Protein AF-A0A967UF29-F1 (afdb_monomer_lite)

Radius of gyration: 40.45 Å; chains: 1; bounding box: 63×53×122 Å

Structure (mmCIF, N/CA/C/O backbone):
data_AF-A0A967UF29-F1
#
_entry.id   AF-A0A967UF29-F1
#
loop_
_atom_site.group_PDB
_atom_site.id
_atom_site.type_symbol
_atom_site.label_atom_id
_atom_site.label_alt_id
_atom_site.label_comp_id
_atom_site.label_asym_id
_atom_site.label_entity_id
_atom_site.label_seq_id
_atom_site.pdbx_PDB_ins_code
_atom_site.Cartn_x
_atom_site.Cartn_y
_atom_site.Cartn_z
_atom_site.occupancy
_atom_site.B_iso_or_equiv
_atom_site.auth_seq_id
_atom_site.auth_comp_id
_atom_site.auth_asym_id
_atom_site.auth_atom_id
_atom_site.pdbx_PDB_model_num
ATOM 1 N N . MET A 1 1 ? -18.295 29.389 -11.080 1.00 36.03 1 MET A N 1
ATOM 2 C CA . MET A 1 1 ? -18.822 28.797 -9.831 1.00 36.03 1 MET A CA 1
ATOM 3 C C . MET A 1 1 ? -18.559 27.300 -9.894 1.00 36.03 1 MET A C 1
ATOM 5 O O . MET A 1 1 ? -19.227 26.606 -10.646 1.00 36.03 1 MET A O 1
ATOM 9 N N . GLY A 1 2 ? -17.485 26.839 -9.249 1.00 40.62 2 GLY A N 1
ATOM 10 C CA . GLY A 1 2 ? -17.067 25.435 -9.281 1.00 40.62 2 GLY A CA 1
ATOM 11 C C . GLY A 1 2 ? -17.947 24.582 -8.372 1.00 40.62 2 GLY A C 1
ATOM 12 O O . GLY A 1 2 ? -18.192 24.950 -7.226 1.00 40.62 2 GLY A O 1
ATOM 13 N N . LEU A 1 3 ? -18.433 23.461 -8.902 1.00 40.09 3 LEU A N 1
ATOM 14 C CA . LEU A 1 3 ? -19.227 22.469 -8.183 1.00 40.09 3 LEU A CA 1
ATOM 15 C C . LEU A 1 3 ? -18.369 21.807 -7.096 1.00 40.09 3 LEU A C 1
ATOM 17 O O . LEU A 1 3 ? -17.610 20.876 -7.361 1.00 40.09 3 LEU A O 1
ATOM 21 N N . ASN A 1 4 ? -18.504 22.291 -5.865 1.00 38.12 4 ASN A N 1
ATOM 22 C CA . ASN A 1 4 ? -18.080 21.585 -4.662 1.00 38.12 4 ASN A CA 1
ATOM 23 C C . ASN A 1 4 ? -18.974 20.340 -4.537 1.00 38.12 4 ASN A C 1
ATOM 25 O O . ASN A 1 4 ? -20.145 20.475 -4.200 1.00 38.12 4 ASN A O 1
ATOM 29 N N . LYS A 1 5 ? -18.474 19.143 -4.876 1.00 48.75 5 LYS A N 1
ATOM 30 C CA . LYS A 1 5 ? -19.197 17.882 -4.638 1.00 48.75 5 LYS A CA 1
ATOM 31 C C . LYS A 1 5 ? -19.225 17.613 -3.124 1.00 48.75 5 LYS A C 1
ATOM 33 O O . LYS A 1 5 ? -18.167 17.309 -2.568 1.00 48.75 5 LYS A O 1
ATOM 38 N N . PRO A 1 6 ? -20.388 17.656 -2.449 1.00 45.66 6 PRO A N 1
ATOM 39 C CA . PRO A 1 6 ? -20.501 17.251 -1.054 1.00 45.66 6 PRO A CA 1
ATOM 40 C C . PRO A 1 6 ? -20.547 15.719 -1.000 1.00 45.66 6 PRO A C 1
ATOM 42 O O . PRO A 1 6 ? -21.610 15.122 -0.915 1.00 45.66 6 PRO A O 1
ATOM 45 N N . GLY A 1 7 ? -19.402 15.059 -1.158 1.00 47.53 7 GLY A N 1
ATOM 46 C CA . GLY A 1 7 ? -19.364 13.589 -1.212 1.00 47.53 7 GLY A CA 1
ATOM 47 C C . GLY A 1 7 ? -18.036 12.956 -0.817 1.00 47.53 7 GLY A C 1
ATOM 48 O O . GLY A 1 7 ? -17.918 11.739 -0.812 1.00 47.53 7 GLY A O 1
ATOM 49 N N . VAL A 1 8 ? -17.037 13.765 -0.463 1.00 50.34 8 VAL A N 1
ATOM 50 C CA . VAL A 1 8 ? -15.758 13.291 0.078 1.00 50.34 8 VAL A CA 1
ATOM 51 C C . VAL A 1 8 ? -15.665 13.747 1.531 1.00 50.34 8 VAL A C 1
ATOM 53 O O . VAL A 1 8 ? -14.719 14.415 1.937 1.00 50.34 8 VAL A O 1
ATOM 56 N N . GLN A 1 9 ? -16.699 13.454 2.327 1.00 56.16 9 GLN A N 1
ATOM 57 C CA . GLN A 1 9 ? -16.541 13.539 3.775 1.00 56.16 9 GLN A CA 1
ATOM 58 C C . GLN A 1 9 ? -15.537 12.457 4.186 1.00 56.16 9 GLN A C 1
ATOM 60 O O . GLN A 1 9 ? -15.689 11.288 3.843 1.00 56.16 9 GLN A O 1
ATOM 65 N N . HIS A 1 10 ? -14.460 12.910 4.822 1.00 65.00 10 HIS A N 1
ATOM 66 C CA . HIS A 1 10 ? -13.230 12.195 5.144 1.00 65.00 10 HIS A CA 1
ATOM 67 C C . HIS A 1 10 ? -13.405 10.706 5.494 1.00 65.00 10 HIS A C 1
ATOM 69 O O . HIS A 1 10 ? -13.671 10.357 6.642 1.00 65.00 10 HIS A O 1
ATOM 75 N N . CYS A 1 11 ? -13.137 9.823 4.523 1.00 77.12 11 CYS A N 1
ATOM 76 C CA . CYS A 1 11 ? -13.076 8.368 4.735 1.00 77.12 11 CYS A CA 1
ATOM 77 C C . CYS A 1 11 ? -12.074 7.984 5.845 1.00 77.12 11 CYS A C 1
ATOM 79 O O . CYS A 1 11 ? -12.262 6.981 6.523 1.00 77.12 11 CYS A O 1
ATOM 81 N N . ALA A 1 12 ? -11.052 8.817 6.080 1.00 70.69 12 ALA A N 1
ATOM 82 C CA . ALA A 1 12 ? -10.045 8.617 7.122 1.00 70.69 12 ALA A CA 1
ATOM 83 C C . ALA A 1 12 ? -10.644 8.487 8.536 1.00 70.69 12 ALA A C 1
ATOM 85 O O . ALA A 1 12 ? -10.176 7.672 9.325 1.00 70.69 12 ALA A O 1
ATOM 86 N N . ASN A 1 13 ? -11.709 9.234 8.849 1.00 76.69 13 ASN A N 1
ATOM 87 C CA . ASN A 1 13 ? -12.354 9.159 10.166 1.00 76.69 13 ASN A CA 1
ATOM 88 C C . ASN A 1 13 ? -13.274 7.932 10.286 1.00 76.69 13 ASN A C 1
ATOM 90 O O . ASN A 1 13 ? -13.562 7.464 11.384 1.00 76.69 13 ASN A O 1
ATOM 94 N N . ILE A 1 14 ? -13.726 7.396 9.150 1.00 83.50 14 ILE A N 1
ATOM 95 C CA . ILE A 1 14 ? -14.622 6.241 9.088 1.00 83.50 14 ILE A CA 1
ATOM 96 C C . ILE A 1 14 ? -13.856 4.938 9.308 1.00 83.50 14 ILE A C 1
ATOM 98 O O . ILE A 1 14 ? -14.390 4.032 9.936 1.00 83.50 14 ILE A O 1
ATOM 102 N N . GLU A 1 15 ? -12.596 4.846 8.881 1.00 81.75 15 GLU A N 1
ATOM 103 C CA . GLU A 1 15 ? -11.750 3.680 9.176 1.00 81.75 15 GLU A CA 1
ATOM 104 C C . GLU A 1 15 ? -11.576 3.457 10.685 1.00 81.75 15 GLU A C 1
ATOM 106 O O . GLU A 1 15 ? -11.623 2.320 11.156 1.00 81.75 15 GLU A O 1
ATOM 111 N N . GLU A 1 16 ? -11.445 4.536 11.463 1.00 85.06 16 GLU A N 1
ATOM 112 C CA . GLU A 1 16 ? -11.392 4.448 12.923 1.00 85.06 16 GLU A CA 1
ATOM 113 C C . GLU A 1 16 ? -12.728 3.984 13.517 1.00 85.06 16 GLU A C 1
ATOM 115 O O . GLU A 1 16 ? -12.738 3.125 14.398 1.00 85.06 16 GLU A O 1
ATOM 120 N N . ALA A 1 17 ? -13.853 4.489 13.004 1.00 87.12 17 ALA A N 1
ATOM 121 C CA . ALA A 1 17 ? -15.182 4.038 13.417 1.00 87.12 17 ALA A CA 1
ATOM 122 C C . ALA A 1 17 ? -15.425 2.556 13.070 1.00 87.12 17 ALA A C 1
ATOM 124 O O . ALA A 1 17 ? -15.992 1.819 13.871 1.00 87.12 17 ALA A O 1
ATOM 125 N N . ILE A 1 18 ? -14.940 2.082 11.918 1.00 87.25 18 ILE A N 1
ATOM 126 C CA . ILE A 1 18 ? -14.997 0.662 11.548 1.00 87.25 18 ILE A CA 1
ATOM 127 C C . ILE A 1 18 ? -14.183 -0.170 12.546 1.00 87.25 18 ILE A C 1
ATOM 129 O O . ILE A 1 18 ? -14.696 -1.155 13.069 1.00 87.25 18 ILE A O 1
ATOM 133 N N . ALA A 1 19 ? -12.954 0.237 12.876 1.00 86.38 19 ALA A N 1
ATOM 134 C CA . ALA A 1 19 ? -12.135 -0.474 13.859 1.00 86.38 19 ALA A CA 1
ATOM 135 C C . ALA A 1 19 ? -12.792 -0.514 15.253 1.00 86.38 19 ALA A C 1
ATOM 137 O O . ALA A 1 19 ? -12.803 -1.564 15.895 1.00 86.38 19 ALA A O 1
ATOM 138 N N . LYS A 1 20 ? -13.390 0.604 15.692 1.00 87.94 20 LYS A N 1
ATOM 139 C CA . LYS A 1 20 ? -14.160 0.688 16.944 1.00 87.94 20 LYS A CA 1
ATOM 140 C C . LYS A 1 20 ? -15.398 -0.216 16.944 1.00 87.94 20 LYS A C 1
ATOM 142 O O . LYS A 1 20 ? -15.726 -0.779 17.987 1.00 87.94 20 LYS A O 1
ATOM 147 N N . LYS A 1 21 ? -16.065 -0.386 15.792 1.00 88.25 21 LYS A N 1
ATOM 148 C CA . LYS A 1 21 ? -17.203 -1.311 15.636 1.00 88.25 21 LYS A CA 1
ATOM 149 C C . LYS A 1 21 ? -16.797 -2.737 16.007 1.00 88.25 21 LYS A C 1
ATOM 151 O O . LYS A 1 21 ? -17.451 -3.360 16.832 1.00 88.25 21 LYS A O 1
ATOM 156 N N . TYR A 1 22 ? -15.685 -3.220 15.454 1.00 84.56 22 TYR A N 1
ATOM 157 C CA . TYR A 1 22 ? -15.199 -4.584 15.701 1.00 84.56 22 TYR A CA 1
ATOM 158 C C . TYR A 1 22 ? -14.555 -4.779 17.081 1.00 84.56 22 TYR A C 1
ATOM 160 O O . TYR A 1 22 ? -14.427 -5.909 17.541 1.00 84.56 22 TYR A O 1
ATOM 168 N N . SER A 1 23 ? -14.167 -3.705 17.777 1.00 84.31 23 SER A N 1
ATOM 169 C CA . SER A 1 23 ? -13.698 -3.783 19.167 1.00 84.31 23 SER A CA 1
ATOM 170 C C . SER A 1 23 ? -14.811 -3.623 20.212 1.00 84.31 23 SER A C 1
ATOM 172 O O . SER A 1 23 ? -14.501 -3.611 21.404 1.00 84.31 23 SER A O 1
ATOM 174 N N . ASN A 1 24 ? -16.084 -3.510 19.801 1.00 85.06 24 ASN A N 1
ATOM 175 C CA . ASN A 1 24 ? -17.229 -3.183 20.667 1.00 85.06 24 ASN A CA 1
ATOM 176 C C . ASN A 1 24 ? -17.050 -1.865 21.453 1.00 85.06 24 ASN A C 1
ATOM 178 O O . ASN A 1 24 ? -17.534 -1.729 22.575 1.00 85.06 24 ASN A O 1
ATOM 182 N N . GLN A 1 25 ? -16.328 -0.896 20.881 1.00 88.00 25 GLN A N 1
ATOM 183 C CA . GLN A 1 25 ? -16.073 0.426 21.479 1.00 88.00 25 GLN A CA 1
ATOM 184 C C . GLN A 1 25 ? -16.806 1.559 20.748 1.00 88.00 25 GLN A C 1
ATOM 186 O O . GLN A 1 25 ? -16.507 2.731 20.972 1.00 88.00 25 GLN A O 1
ATOM 191 N N . LEU A 1 26 ? -17.708 1.220 19.827 1.00 89.94 26 LEU A N 1
ATOM 192 C CA . LEU A 1 26 ? -18.457 2.195 19.049 1.00 89.94 26 LEU A CA 1
ATOM 193 C C . LEU A 1 26 ? -19.708 2.632 19.812 1.00 89.94 26 LEU A C 1
ATOM 195 O O . LEU A 1 26 ? -20.486 1.791 20.254 1.00 89.94 26 LEU A O 1
ATOM 199 N N . ASN A 1 27 ? -19.910 3.942 19.936 1.00 92.75 27 ASN A N 1
ATOM 200 C CA . ASN A 1 27 ? -21.118 4.493 20.554 1.00 92.75 27 ASN A CA 1
ATOM 201 C C . ASN A 1 27 ? -22.273 4.571 19.535 1.00 92.75 27 ASN A C 1
ATOM 203 O O . ASN A 1 27 ? -22.025 4.814 18.354 1.00 92.75 27 ASN A O 1
ATOM 207 N N . ASP A 1 28 ? -23.532 4.520 19.988 1.00 92.00 28 ASP A N 1
ATOM 208 C CA . ASP A 1 28 ? -24.736 4.580 19.126 1.00 92.00 28 ASP A CA 1
ATOM 209 C C . ASP A 1 28 ? -24.739 5.773 18.146 1.00 92.00 28 ASP A C 1
ATOM 211 O O . ASP A 1 28 ? -25.161 5.677 16.992 1.00 92.00 28 ASP A O 1
ATOM 215 N N . SER A 1 29 ? -24.228 6.925 18.594 1.00 88.56 29 SER A N 1
ATOM 216 C CA . SER A 1 29 ? -24.092 8.132 17.765 1.00 88.56 29 SER A CA 1
ATOM 217 C C . SER A 1 29 ? -23.065 7.954 16.638 1.00 88.56 29 SER A C 1
ATOM 219 O O . SER A 1 29 ? -23.314 8.339 15.493 1.00 88.56 29 SER A O 1
ATOM 221 N N . GLU A 1 30 ? -21.921 7.332 16.936 1.00 86.94 30 GLU A N 1
ATOM 222 C CA . GLU A 1 30 ? -20.886 7.031 15.940 1.00 86.94 30 GLU A CA 1
ATOM 223 C C . GLU A 1 30 ? -21.368 5.948 14.965 1.00 86.94 30 GLU A C 1
ATOM 225 O O . GLU A 1 30 ? -21.083 6.026 13.768 1.00 86.94 30 GLU A O 1
ATOM 230 N N . GLU A 1 31 ? -22.159 4.986 15.444 1.00 91.56 31 GLU A N 1
ATOM 231 C CA . GLU A 1 31 ? -22.775 3.955 14.613 1.00 91.56 31 GLU A CA 1
ATOM 232 C C . GLU A 1 31 ? -23.765 4.545 13.601 1.00 91.56 31 GLU A C 1
ATOM 234 O O . GLU A 1 31 ? -23.715 4.208 12.415 1.00 91.56 31 GLU A O 1
ATOM 239 N N . ALA A 1 32 ? -24.620 5.482 14.018 1.00 90.81 32 ALA A N 1
ATOM 240 C CA . ALA A 1 32 ? -25.544 6.159 13.109 1.00 90.81 32 ALA A CA 1
ATOM 241 C C . ALA A 1 32 ? -24.804 6.934 12.000 1.00 90.81 32 ALA A C 1
ATOM 243 O O . ALA A 1 32 ? -25.222 6.921 10.836 1.00 90.81 32 ALA A O 1
ATOM 244 N N . ILE A 1 33 ? -23.685 7.583 12.344 1.00 90.56 33 ILE A N 1
ATOM 245 C CA . ILE A 1 33 ? -22.829 8.299 11.386 1.00 90.56 33 ILE A CA 1
ATOM 246 C C . ILE A 1 33 ? -22.161 7.315 10.420 1.00 90.56 33 ILE A C 1
ATOM 248 O O . ILE A 1 33 ? -22.182 7.540 9.206 1.00 90.56 33 ILE A O 1
ATOM 252 N N . LEU A 1 34 ? -21.610 6.215 10.940 1.00 91.31 34 LEU A N 1
ATOM 253 C CA . LEU A 1 34 ? -20.989 5.161 10.142 1.00 91.31 34 LEU A CA 1
ATOM 254 C C . LEU A 1 34 ? -21.994 4.560 9.152 1.00 91.31 34 LEU A C 1
ATOM 256 O O . LEU A 1 34 ? -21.710 4.486 7.958 1.00 91.31 34 LEU A O 1
ATOM 260 N N . ASN A 1 35 ? -23.193 4.206 9.615 1.00 91.94 35 ASN A N 1
ATOM 261 C CA . ASN A 1 35 ? -24.243 3.628 8.778 1.00 91.94 35 ASN A CA 1
ATOM 262 C C . ASN A 1 35 ? -24.696 4.586 7.673 1.00 91.94 35 ASN A C 1
ATOM 264 O O . ASN A 1 35 ? -24.837 4.164 6.525 1.00 91.94 35 ASN A O 1
ATOM 268 N N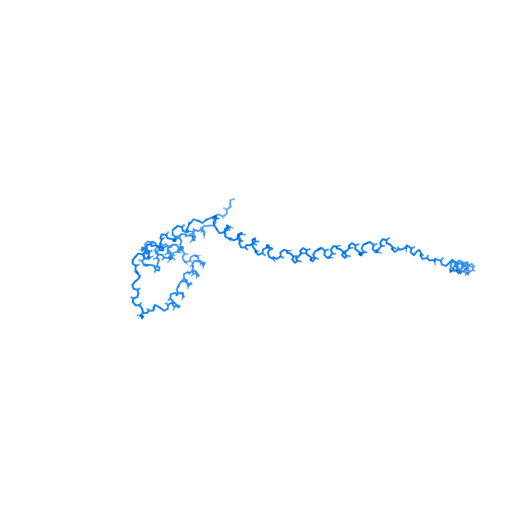 . ARG A 1 36 ? -24.850 5.881 7.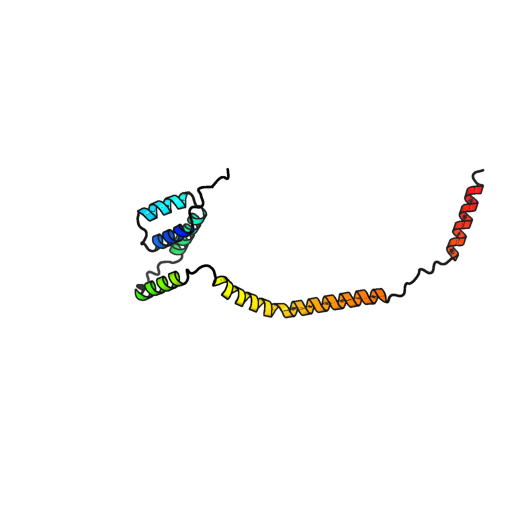981 1.00 91.75 36 ARG A N 1
ATOM 269 C CA . ARG A 1 36 ? -25.142 6.899 6.962 1.00 91.75 36 ARG A CA 1
ATOM 270 C C . ARG A 1 36 ? -24.026 6.972 5.919 1.00 91.75 36 ARG A C 1
ATOM 272 O O . ARG A 1 36 ? -24.303 6.926 4.727 1.00 91.75 36 ARG A O 1
ATOM 279 N N . HIS A 1 37 ? -22.764 7.006 6.344 1.00 90.19 37 HIS A N 1
ATOM 280 C CA . HIS A 1 37 ? -21.636 7.049 5.413 1.00 90.19 37 HIS A CA 1
ATOM 281 C C . HIS A 1 37 ? -21.558 5.799 4.522 1.00 90.19 37 HIS A C 1
ATOM 283 O O . HIS A 1 37 ? -21.263 5.900 3.332 1.00 90.19 37 HIS A O 1
ATOM 289 N N . LEU A 1 38 ? -21.848 4.614 5.065 1.00 92.06 38 LEU A N 1
ATOM 290 C CA . LEU A 1 38 ? -21.838 3.358 4.308 1.00 92.06 38 LEU A CA 1
ATOM 291 C C . LEU A 1 38 ? -22.922 3.296 3.219 1.00 92.06 38 LEU A C 1
ATOM 293 O O . LEU A 1 38 ? -22.748 2.559 2.239 1.00 92.06 38 LEU A O 1
ATOM 297 N N . GLN A 1 39 ? -24.012 4.060 3.352 1.00 92.81 39 GLN A N 1
ATOM 298 C CA . GLN A 1 39 ? -25.040 4.183 2.310 1.00 92.81 39 GLN A CA 1
ATOM 299 C C . GLN A 1 39 ? -24.501 4.916 1.076 1.00 92.81 39 GLN A C 1
ATOM 301 O O . GLN A 1 39 ? -24.744 4.461 -0.044 1.00 92.81 39 GLN A O 1
ATOM 306 N N . ASP A 1 40 ? -23.681 5.946 1.283 1.00 90.31 40 ASP A N 1
ATOM 307 C CA . ASP A 1 40 ? -23.165 6.803 0.209 1.00 90.31 40 ASP A CA 1
ATOM 308 C C . ASP A 1 40 ? -21.795 6.348 -0.328 1.00 90.31 40 ASP A C 1
ATOM 310 O O . ASP A 1 40 ? -21.464 6.564 -1.497 1.00 90.31 40 ASP A O 1
ATOM 314 N N . CYS A 1 41 ? -20.982 5.685 0.501 1.00 90.31 41 CYS A N 1
ATOM 315 C CA . CYS A 1 41 ? -19.588 5.377 0.194 1.00 90.31 41 CYS A CA 1
ATOM 316 C C . CYS A 1 41 ? -19.357 3.890 -0.122 1.00 90.31 41 CYS A C 1
ATOM 318 O O . CYS A 1 41 ? -19.236 3.033 0.760 1.00 90.31 41 CYS A O 1
ATOM 320 N N . SER A 1 42 ? -19.241 3.572 -1.415 1.00 90.06 42 SER A N 1
ATOM 321 C CA . SER A 1 42 ? -19.012 2.195 -1.882 1.00 90.06 42 SER A CA 1
ATOM 322 C C . SER A 1 42 ? -17.647 1.616 -1.483 1.00 90.06 42 SER A C 1
ATOM 324 O O . SER A 1 42 ? -17.544 0.408 -1.264 1.00 90.06 42 SER A O 1
ATOM 326 N N . SER A 1 43 ? -16.603 2.442 -1.357 1.00 87.62 43 SER A N 1
ATOM 327 C CA . SER A 1 43 ? -15.270 1.996 -0.929 1.00 87.62 43 SER A CA 1
ATOM 328 C C . SER A 1 43 ? -15.266 1.565 0.536 1.00 87.62 43 SER A C 1
ATOM 330 O O . SER A 1 43 ? -14.802 0.467 0.840 1.00 87.62 43 SER A O 1
ATOM 332 N N . CYS A 1 44 ? -15.854 2.363 1.432 1.00 89.50 44 CYS A N 1
ATOM 333 C CA . CYS A 1 44 ? -15.979 2.009 2.847 1.00 89.50 44 CYS A CA 1
ATOM 334 C C . CYS A 1 44 ? -16.853 0.764 3.047 1.00 89.50 44 CYS A C 1
ATOM 336 O O . CYS A 1 44 ? -16.535 -0.077 3.882 1.00 89.50 44 CYS A O 1
ATOM 338 N N . ARG A 1 45 ? -17.895 0.576 2.225 1.00 92.75 45 ARG A N 1
ATOM 339 C CA . ARG A 1 45 ? -18.704 -0.653 2.242 1.00 92.75 45 ARG A CA 1
ATOM 340 C C . ARG A 1 45 ? -17.885 -1.899 1.906 1.00 92.75 45 ARG A C 1
ATOM 342 O O . ARG A 1 45 ? -18.001 -2.906 2.596 1.00 92.75 45 ARG A O 1
ATOM 349 N N . LYS A 1 46 ? -17.029 -1.824 0.882 1.00 89.06 46 LYS A N 1
ATOM 350 C CA . LYS A 1 46 ? -16.104 -2.919 0.542 1.00 89.06 46 LYS A CA 1
ATOM 351 C C . LYS A 1 46 ? -15.110 -3.197 1.669 1.00 89.06 46 LYS A C 1
ATOM 353 O O . LYS A 1 46 ? -14.811 -4.357 1.922 1.00 89.06 46 LYS A O 1
ATOM 358 N N . ALA A 1 47 ? -14.623 -2.156 2.349 1.00 87.38 47 ALA A N 1
ATOM 359 C CA . ALA A 1 47 ? -13.737 -2.321 3.498 1.00 87.38 47 ALA A CA 1
ATOM 360 C C . ALA A 1 47 ? -14.434 -3.090 4.632 1.00 87.38 47 ALA A C 1
ATOM 362 O O . ALA A 1 47 ? -13.883 -4.075 5.112 1.00 87.38 47 ALA A O 1
ATOM 363 N N . VAL A 1 48 ? -15.667 -2.710 4.992 1.00 91.50 48 VAL A N 1
ATOM 364 C CA . VAL A 1 48 ? -16.461 -3.415 6.017 1.00 91.50 48 VAL A CA 1
ATOM 365 C C . VAL A 1 48 ? -16.675 -4.882 5.650 1.00 91.50 48 VAL A C 1
ATOM 367 O O . VAL A 1 48 ? -16.394 -5.738 6.479 1.00 91.50 48 VAL A O 1
ATOM 370 N N . GLN A 1 49 ? -17.059 -5.181 4.406 1.00 92.00 49 GLN A N 1
ATOM 371 C CA . GLN A 1 49 ? -17.195 -6.566 3.927 1.00 92.00 49 GLN A CA 1
ATOM 372 C C . GLN A 1 49 ? -15.884 -7.360 4.020 1.00 92.00 49 GLN A C 1
ATOM 374 O O . GLN A 1 49 ? -15.904 -8.564 4.257 1.00 92.00 49 GLN A O 1
ATOM 379 N N . GLY A 1 50 ? -14.738 -6.701 3.819 1.00 89.00 50 GLY A N 1
ATOM 380 C CA . GLY A 1 50 ? -13.423 -7.309 4.013 1.00 89.00 50 GLY A CA 1
ATOM 381 C C . GLY A 1 50 ? -13.186 -7.724 5.465 1.00 89.00 50 GLY A C 1
ATOM 382 O O . GLY A 1 50 ? -12.722 -8.834 5.702 1.00 89.00 50 GLY A O 1
ATOM 383 N N . PHE A 1 51 ? -13.558 -6.874 6.426 1.00 87.00 51 PHE A N 1
ATOM 384 C CA . PHE A 1 51 ? -13.485 -7.211 7.850 1.00 87.00 51 PHE A CA 1
ATOM 385 C C . PHE A 1 51 ? -14.463 -8.330 8.240 1.00 87.00 51 PHE A C 1
ATOM 387 O O . PHE A 1 51 ? -14.050 -9.242 8.945 1.00 87.00 51 PHE A O 1
ATOM 394 N N . GLU A 1 52 ? -15.702 -8.321 7.733 1.00 89.38 52 GLU A N 1
ATOM 395 C CA . GLU A 1 52 ? -16.686 -9.391 7.992 1.00 89.38 52 GLU A CA 1
ATOM 396 C C . GLU A 1 52 ? -16.189 -10.748 7.478 1.00 89.38 52 GLU A C 1
ATOM 398 O O . GLU A 1 52 ? -16.311 -11.764 8.157 1.00 89.38 52 GLU A O 1
ATOM 403 N N . ARG A 1 53 ? -15.579 -10.778 6.285 1.00 90.12 53 ARG A N 1
ATOM 404 C CA . ARG A 1 53 ? -14.947 -11.998 5.760 1.00 90.12 53 ARG A CA 1
ATOM 405 C C . ARG A 1 53 ? -13.771 -12.437 6.612 1.00 90.12 53 ARG A C 1
ATOM 407 O O . ARG A 1 53 ? -13.643 -13.621 6.882 1.00 90.12 53 ARG A O 1
ATOM 414 N N . LEU A 1 54 ? -12.934 -11.497 7.042 1.00 84.25 54 LEU A N 1
ATOM 415 C CA . LEU A 1 54 ? -11.789 -11.804 7.890 1.00 84.25 54 LEU A CA 1
ATOM 416 C C . LEU A 1 54 ? -12.233 -12.396 9.238 1.00 84.25 54 LEU A C 1
ATOM 418 O O . LEU A 1 54 ? -11.601 -13.322 9.733 1.00 84.25 54 LEU A O 1
ATOM 422 N N . GLU A 1 55 ? -13.330 -11.899 9.808 1.00 84.31 55 GLU A N 1
ATOM 423 C CA . GLU A 1 55 ? -13.943 -12.444 11.025 1.00 84.31 55 GLU A CA 1
ATOM 424 C C . GLU A 1 55 ? -14.508 -13.857 10.806 1.00 84.31 55 GLU A C 1
ATOM 426 O O . GLU A 1 55 ? -14.380 -14.712 11.675 1.00 84.31 55 GLU A O 1
ATOM 431 N N . GLN A 1 56 ? -15.072 -14.138 9.628 1.00 85.31 56 GLN A N 1
ATOM 432 C CA . GLN A 1 56 ? -15.524 -15.486 9.258 1.00 85.31 56 GLN A CA 1
ATOM 433 C C . GLN A 1 56 ? -14.358 -16.455 8.998 1.00 85.31 56 GLN A C 1
ATOM 435 O O . GLN A 1 56 ? -14.451 -17.637 9.331 1.00 85.31 56 GLN A O 1
ATOM 440 N N . GLU A 1 57 ? -13.274 -15.971 8.388 1.00 85.00 57 GLU A N 1
ATOM 441 C CA . GLU A 1 57 ? -12.076 -16.749 8.045 1.00 85.00 57 GLU A CA 1
ATOM 442 C C . GLU A 1 57 ? -11.140 -16.975 9.232 1.00 85.00 57 GLU A C 1
ATOM 444 O O . GLU A 1 57 ? -10.349 -17.918 9.208 1.00 85.00 57 GLU A O 1
ATOM 449 N N . MET A 1 58 ? -11.214 -16.135 10.265 1.00 77.06 58 MET A N 1
ATOM 450 C CA . MET A 1 58 ? -10.623 -16.405 11.566 1.00 77.06 58 MET A CA 1
ATOM 451 C C . MET A 1 58 ? -11.678 -17.110 12.416 1.00 77.06 58 MET A C 1
ATOM 453 O O . MET A 1 58 ? -12.350 -16.431 13.195 1.00 77.06 58 MET A O 1
ATOM 457 N N . PRO A 1 59 ? -11.854 -18.449 12.314 1.00 64.75 59 PRO A N 1
ATOM 458 C CA . PRO A 1 59 ? -12.672 -19.148 13.285 1.00 64.75 59 PRO A CA 1
ATOM 459 C C . PRO A 1 59 ? -12.100 -18.760 14.637 1.00 64.75 59 PRO A C 1
ATOM 461 O O . PRO A 1 59 ? -10.915 -18.998 14.887 1.00 64.75 59 PRO A O 1
ATOM 464 N N . ALA A 1 60 ? -12.909 -18.083 15.460 1.00 60.31 60 ALA A N 1
ATOM 465 C CA . ALA A 1 60 ? -12.575 -17.842 16.848 1.00 60.31 60 ALA A CA 1
ATOM 466 C C . ALA A 1 60 ? -12.133 -19.202 17.362 1.00 60.31 60 ALA A C 1
ATOM 468 O O . ALA A 1 60 ? -12.941 -20.130 17.402 1.00 60.31 60 ALA A O 1
ATOM 469 N N . SER A 1 61 ? -10.828 -19.365 17.579 1.00 56.78 61 SER A N 1
ATOM 470 C CA . SER A 1 61 ? -10.246 -20.634 17.964 1.00 56.78 61 SER A CA 1
ATOM 471 C C . SER A 1 61 ? -10.731 -20.866 19.384 1.00 56.78 61 SER A C 1
ATOM 473 O O . SER A 1 61 ? -10.042 -20.536 20.345 1.00 56.78 61 SER A O 1
ATOM 475 N N . ALA A 1 62 ? -11.964 -21.353 19.505 1.00 55.00 62 ALA A N 1
ATOM 476 C CA . ALA A 1 62 ? -12.690 -21.565 20.747 1.00 55.00 62 ALA A CA 1
ATOM 477 C C . ALA A 1 62 ? -11.981 -22.598 21.633 1.00 55.00 62 ALA A C 1
ATOM 479 O O . ALA A 1 62 ? -12.343 -22.792 22.785 1.00 55.00 62 ALA A O 1
ATOM 480 N N . GLU A 1 63 ? -10.948 -23.239 21.091 1.00 55.78 63 GLU A N 1
ATOM 481 C CA . GLU A 1 63 ? -10.123 -24.235 21.751 1.00 55.78 63 GLU A CA 1
ATOM 482 C C . GLU A 1 63 ? -8.902 -23.641 22.472 1.00 55.78 63 GLU A C 1
ATOM 484 O O . GLU A 1 63 ? -8.290 -24.309 23.301 1.00 55.78 63 GLU A O 1
ATOM 489 N N . PHE A 1 64 ? -8.583 -22.364 22.242 1.00 56.03 64 PHE A N 1
ATOM 490 C CA . PHE A 1 64 ? -7.588 -21.651 23.033 1.00 56.03 64 PHE A CA 1
ATOM 491 C C . PHE A 1 64 ? -8.262 -20.498 23.775 1.00 56.03 64 PHE A C 1
ATOM 493 O O . PHE A 1 64 ? -8.425 -19.410 23.228 1.00 56.03 64 PHE A O 1
ATOM 500 N N . ASP A 1 65 ? -8.594 -20.718 25.052 1.00 53.62 65 ASP A N 1
ATOM 501 C CA . ASP A 1 65 ? -8.945 -19.672 26.031 1.00 53.62 65 ASP A CA 1
ATOM 502 C C . ASP A 1 65 ? -7.704 -18.812 26.361 1.00 53.62 65 ASP A C 1
ATOM 504 O O . ASP A 1 65 ? -7.246 -18.669 27.497 1.00 53.62 65 ASP A O 1
ATOM 508 N N . LEU A 1 66 ? -7.079 -18.269 25.318 1.00 61.12 66 LEU A N 1
ATOM 509 C CA . LEU A 1 66 ? -6.027 -17.278 25.407 1.00 61.12 66 LEU A CA 1
ATOM 510 C C . LEU A 1 66 ? -6.716 -15.944 25.660 1.00 61.12 66 LEU A C 1
ATOM 512 O O . LEU A 1 66 ? -6.852 -15.123 24.755 1.00 61.12 66 LEU A O 1
ATOM 516 N N . LYS A 1 67 ? -7.132 -15.710 26.910 1.00 58.41 67 LYS A N 1
ATOM 517 C CA . LYS A 1 67 ? -7.444 -14.354 27.371 1.00 58.41 67 LYS A CA 1
ATOM 518 C C . LYS A 1 67 ? -6.270 -13.454 26.974 1.00 58.41 67 LYS A C 1
ATOM 520 O O . LYS A 1 67 ? -5.155 -13.684 27.465 1.00 58.41 67 LYS A O 1
ATOM 525 N N . PRO A 1 68 ? -6.472 -12.460 26.086 1.00 59.56 68 PRO A N 1
ATOM 526 C CA . PRO A 1 68 ? -5.410 -11.547 25.704 1.00 59.56 68 PRO A CA 1
ATOM 527 C C . PRO A 1 68 ? -4.869 -10.927 26.984 1.00 59.56 68 PRO A C 1
ATOM 529 O O . PRO A 1 68 ? -5.617 -10.317 27.749 1.00 59.56 68 PRO A O 1
ATOM 532 N N . ARG A 1 69 ? -3.581 -11.137 27.277 1.00 65.12 69 ARG A N 1
ATOM 533 C CA . ARG A 1 69 ? -2.986 -10.546 28.477 1.00 65.12 69 ARG A CA 1
ATOM 534 C C . ARG A 1 69 ? -3.201 -9.029 28.380 1.00 65.12 69 ARG A C 1
ATOM 536 O O . ARG A 1 69 ? -2.789 -8.453 27.369 1.00 65.12 69 ARG A O 1
ATOM 543 N N . PRO A 1 70 ? -3.780 -8.367 29.398 1.00 67.44 70 PRO A N 1
ATOM 544 C CA . PRO A 1 70 ? -4.190 -6.958 29.312 1.00 67.44 70 PRO A CA 1
ATOM 545 C C . PRO A 1 70 ? -3.029 -6.022 28.943 1.00 67.44 70 PRO A C 1
ATOM 547 O O . PRO A 1 70 ? -3.212 -4.983 28.316 1.00 67.44 70 PRO A O 1
ATOM 550 N N . ASN A 1 71 ? -1.800 -6.436 29.255 1.00 73.31 71 ASN A N 1
ATOM 551 C CA . ASN A 1 71 ? -0.590 -5.682 28.960 1.00 73.31 71 ASN A CA 1
ATOM 552 C C . ASN A 1 71 ? -0.213 -5.673 27.460 1.00 73.31 71 ASN A C 1
ATOM 554 O O . ASN A 1 71 ? 0.404 -4.727 26.977 1.00 73.31 71 ASN A O 1
ATOM 558 N N . ILE A 1 72 ? -0.603 -6.701 26.695 1.00 70.25 72 ILE A N 1
ATOM 559 C CA . ILE A 1 72 ? -0.292 -6.787 25.257 1.00 70.25 72 ILE A CA 1
ATOM 560 C C . ILE A 1 72 ? -1.179 -5.824 24.465 1.00 70.25 72 ILE A C 1
ATOM 562 O O . ILE A 1 72 ? -0.714 -5.204 23.512 1.00 70.25 72 ILE A O 1
ATOM 566 N N . GLN A 1 73 ? -2.433 -5.647 24.881 1.00 68.94 73 GLN A N 1
ATOM 567 C CA . GLN A 1 73 ? -3.382 -4.773 24.194 1.00 68.94 73 GLN A CA 1
ATOM 568 C C . GLN A 1 73 ? -2.973 -3.298 24.314 1.00 68.94 73 GLN A C 1
ATOM 570 O O . GLN A 1 73 ? -2.941 -2.587 23.312 1.00 68.94 73 GLN A O 1
ATOM 575 N N . ALA A 1 74 ? -2.549 -2.867 25.509 1.00 75.69 74 ALA A N 1
ATOM 576 C CA . ALA A 1 74 ? -1.999 -1.529 25.731 1.00 75.69 74 ALA A CA 1
ATOM 577 C C . ALA A 1 74 ? -0.698 -1.301 24.941 1.00 75.69 74 ALA A C 1
ATOM 579 O O . ALA A 1 74 ? -0.529 -0.255 24.313 1.00 75.69 74 ALA A O 1
ATOM 580 N N . TYR A 1 75 ? 0.191 -2.301 24.901 1.00 76.25 75 TYR A N 1
ATOM 581 C CA . TYR A 1 75 ? 1.424 -2.243 24.113 1.00 76.25 75 TYR A CA 1
ATOM 582 C C . TYR A 1 75 ? 1.151 -2.144 22.603 1.00 76.25 75 TYR A C 1
ATOM 584 O O . TYR A 1 75 ? 1.776 -1.341 21.908 1.00 76.25 75 TYR A O 1
ATOM 592 N N . LEU A 1 76 ? 0.189 -2.916 22.086 1.00 75.62 76 LEU A N 1
ATOM 593 C CA . LEU A 1 76 ? -0.215 -2.864 20.680 1.00 75.62 76 LEU A CA 1
ATOM 594 C C . LEU A 1 76 ? -0.874 -1.527 20.337 1.00 75.62 76 LEU A C 1
ATOM 596 O O . LEU A 1 76 ? -0.489 -0.917 19.342 1.00 75.62 76 LEU A O 1
ATOM 600 N N . HIS A 1 77 ? -1.779 -1.019 21.179 1.00 72.81 77 HIS A N 1
ATOM 601 C CA . HIS A 1 77 ? -2.361 0.314 21.001 1.00 72.81 77 HIS A CA 1
ATOM 602 C C . HIS A 1 77 ? -1.282 1.400 20.992 1.00 72.81 77 HIS A C 1
ATOM 604 O O . HIS A 1 77 ? -1.265 2.236 20.090 1.00 72.81 77 HIS A O 1
ATOM 610 N N . GLN A 1 78 ? -0.328 1.360 21.927 1.00 77.12 78 GLN A N 1
ATOM 611 C CA . GLN A 1 78 ? 0.780 2.314 21.962 1.00 77.12 78 GLN A CA 1
ATOM 612 C C . GLN A 1 78 ? 1.641 2.226 20.697 1.00 77.12 78 GLN A C 1
ATOM 614 O O . GLN A 1 78 ? 2.045 3.255 20.156 1.00 77.12 78 GLN A O 1
ATOM 619 N N . LYS A 1 79 ? 1.904 1.016 20.194 1.00 74.81 79 LYS A N 1
ATOM 620 C CA . LYS A 1 79 ? 2.699 0.816 18.979 1.00 74.81 79 LYS A CA 1
ATOM 621 C C . LYS A 1 79 ? 1.962 1.306 17.732 1.00 74.81 79 LYS A C 1
ATOM 623 O O . LYS A 1 79 ? 2.587 1.977 16.917 1.00 74.81 79 LYS A O 1
ATOM 628 N N . ILE A 1 80 ? 0.656 1.054 17.624 1.00 71.62 80 ILE A N 1
ATOM 629 C CA . ILE A 1 80 ? -0.186 1.487 16.497 1.00 71.62 80 ILE A CA 1
ATOM 630 C C . ILE A 1 80 ? -0.334 3.015 16.482 1.00 71.62 80 ILE A C 1
ATOM 632 O O . ILE A 1 80 ? -0.156 3.641 15.435 1.00 71.62 80 ILE A O 1
ATOM 636 N N . VAL A 1 81 ? -0.580 3.633 17.642 1.00 71.06 81 VAL A N 1
ATOM 637 C CA . VAL A 1 81 ? -0.658 5.098 17.784 1.00 71.06 81 VA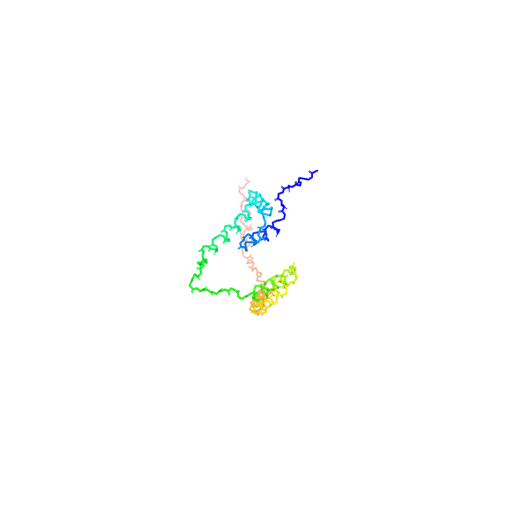L A CA 1
ATOM 638 C C . VAL A 1 81 ? 0.693 5.746 17.475 1.00 71.06 81 VAL A C 1
ATOM 640 O O . VAL A 1 81 ? 0.744 6.751 16.773 1.00 71.06 81 VAL A O 1
ATOM 643 N N . ARG A 1 82 ? 1.806 5.142 17.912 1.00 64.75 82 ARG A N 1
ATOM 644 C CA . ARG A 1 82 ? 3.156 5.649 17.618 1.00 64.75 82 ARG A CA 1
ATOM 645 C C . ARG A 1 82 ? 3.577 5.420 16.162 1.00 64.75 82 ARG A C 1
ATOM 647 O O . ARG A 1 82 ? 4.354 6.210 15.636 1.00 64.75 82 ARG A O 1
ATOM 654 N N . SER A 1 83 ? 3.049 4.391 15.493 1.00 55.22 83 SER A N 1
ATOM 655 C CA . SER A 1 83 ? 3.267 4.149 14.058 1.00 55.22 83 SER A CA 1
ATOM 656 C C . SER A 1 83 ? 2.387 5.004 13.142 1.00 55.22 83 SER A C 1
ATOM 658 O O . SER A 1 83 ? 2.676 5.104 11.954 1.00 55.22 83 SER A O 1
ATOM 660 N N . LYS A 1 84 ? 1.355 5.673 13.673 1.00 52.31 84 LYS A N 1
ATOM 661 C CA . LYS A 1 84 ? 0.509 6.633 12.942 1.00 52.31 84 LYS A CA 1
ATOM 662 C C . LYS A 1 84 ? 1.155 8.024 12.791 1.00 52.31 84 LYS A C 1
ATOM 664 O O . LYS A 1 84 ? 0.439 9.006 12.682 1.00 52.31 84 LYS A O 1
ATOM 669 N N . SER A 1 85 ? 2.488 8.124 12.749 1.00 50.69 85 SER A N 1
ATOM 670 C CA . SER A 1 85 ? 3.192 9.292 12.193 1.00 50.69 85 SER A CA 1
ATOM 671 C C . SER A 1 85 ? 3.344 9.078 10.679 1.00 50.69 85 SER A C 1
ATOM 673 O O . SER A 1 85 ? 4.288 8.408 10.246 1.00 50.69 85 SER A O 1
ATOM 675 N N . PRO A 1 86 ? 2.399 9.543 9.842 1.00 54.88 86 PRO A N 1
ATOM 676 C CA . PRO A 1 86 ? 2.260 9.093 8.471 1.00 54.88 86 PRO A CA 1
ATOM 677 C C . PRO A 1 86 ? 2.710 10.228 7.552 1.00 54.88 86 PRO A C 1
ATOM 679 O O . PRO A 1 86 ? 1.905 11.061 7.157 1.00 54.88 86 PRO A O 1
ATOM 682 N N . ALA A 1 87 ? 4.002 10.290 7.241 1.00 49.50 87 ALA A N 1
ATOM 683 C CA . ALA A 1 87 ? 4.463 11.054 6.076 1.00 49.50 87 ALA A CA 1
ATOM 684 C C . ALA A 1 87 ? 5.873 10.656 5.629 1.00 49.50 87 ALA A C 1
ATOM 686 O O . ALA A 1 87 ? 6.103 10.505 4.435 1.00 49.50 87 ALA A O 1
ATOM 687 N N . ASN A 1 88 ? 6.804 10.419 6.564 1.00 54.22 88 ASN A N 1
ATOM 688 C CA . ASN A 1 88 ? 8.230 10.415 6.203 1.00 54.22 88 ASN A CA 1
ATOM 689 C C . ASN A 1 88 ? 8.963 9.069 6.337 1.00 54.22 88 ASN A C 1
ATOM 691 O O . ASN A 1 88 ? 10.050 8.939 5.790 1.00 54.22 88 ASN A O 1
ATOM 695 N N . TYR A 1 89 ? 8.397 8.039 6.981 1.00 51.12 89 TYR A N 1
ATOM 696 C CA . TYR A 1 89 ? 9.161 6.800 7.233 1.00 51.12 89 TYR A CA 1
ATOM 697 C C . TYR A 1 89 ? 9.042 5.733 6.130 1.00 51.12 89 TYR A C 1
ATOM 699 O O . TYR A 1 89 ? 9.949 4.928 5.928 1.00 51.12 89 TYR A O 1
ATOM 707 N N . PHE A 1 90 ? 7.947 5.735 5.360 1.00 49.09 90 PHE A N 1
ATOM 708 C CA . PHE A 1 90 ? 7.777 4.779 4.258 1.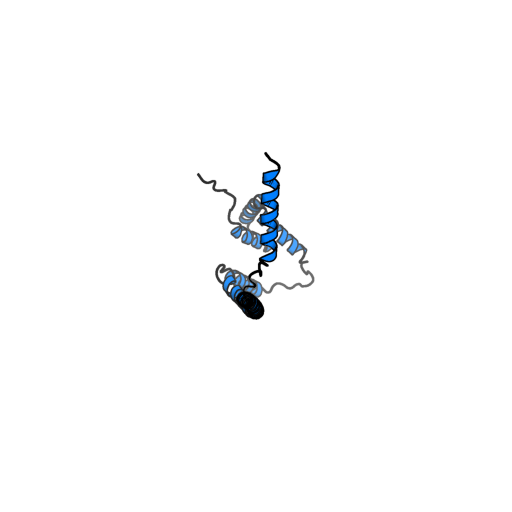00 49.09 90 PHE A CA 1
ATOM 709 C C . PHE A 1 90 ? 8.743 5.062 3.093 1.00 49.09 90 PHE A C 1
ATOM 711 O O . PHE A 1 90 ? 9.167 4.138 2.404 1.00 49.09 90 PHE A O 1
ATOM 718 N N . TRP A 1 91 ? 9.162 6.321 2.909 1.00 48.03 91 TRP A N 1
ATOM 719 C CA . TRP A 1 91 ? 10.178 6.685 1.917 1.00 48.03 91 TRP A CA 1
ATOM 720 C C . TRP A 1 91 ? 11.601 6.291 2.340 1.00 48.03 91 TRP A C 1
ATOM 722 O O . TRP A 1 91 ? 12.367 5.844 1.490 1.00 48.03 91 TRP A O 1
ATOM 732 N N . GLU A 1 92 ? 11.966 6.363 3.623 1.00 51.44 92 GLU A N 1
ATOM 733 C CA . GLU A 1 92 ? 13.308 5.954 4.081 1.00 51.44 92 GLU A CA 1
ATOM 734 C C . GLU A 1 92 ? 13.544 4.443 3.961 1.00 51.44 92 GLU A C 1
ATOM 736 O O . GLU A 1 92 ? 14.581 4.016 3.453 1.00 51.44 92 GLU A O 1
ATOM 741 N N . VAL A 1 93 ? 12.573 3.611 4.346 1.00 55.22 93 VAL A N 1
ATOM 742 C CA . VAL A 1 93 ? 12.745 2.149 4.246 1.00 55.22 93 VAL A CA 1
ATOM 743 C C . VAL A 1 93 ? 12.662 1.681 2.787 1.00 55.22 93 VAL A C 1
ATOM 745 O O . VAL A 1 93 ? 13.418 0.801 2.367 1.00 55.22 93 VAL A O 1
ATOM 748 N N . SER A 1 94 ? 11.790 2.302 1.985 1.00 52.78 94 SER A N 1
ATOM 749 C CA . SER A 1 94 ? 11.618 1.935 0.576 1.00 52.78 94 SER A CA 1
ATOM 750 C C . SER A 1 94 ? 12.807 2.375 -0.289 1.00 52.78 94 SER A C 1
ATOM 752 O O . SER A 1 94 ? 13.277 1.600 -1.124 1.00 52.78 94 SER A O 1
ATOM 754 N N . THR A 1 95 ? 13.391 3.556 -0.046 1.00 56.44 95 THR A N 1
ATOM 755 C CA . THR A 1 95 ? 14.611 3.982 -0.759 1.00 56.44 95 THR A CA 1
ATOM 756 C C . THR A 1 95 ? 15.801 3.085 -0.444 1.00 56.44 95 THR A C 1
ATOM 758 O O . THR A 1 95 ? 16.550 2.751 -1.359 1.00 56.44 95 THR A O 1
ATOM 761 N N . HIS A 1 96 ? 15.948 2.599 0.792 1.00 60.03 96 HIS A N 1
ATOM 762 C CA . HIS A 1 96 ? 17.060 1.710 1.135 1.00 60.03 96 HIS A CA 1
ATOM 763 C C . HIS A 1 96 ? 16.978 0.354 0.409 1.00 60.03 96 HIS A C 1
ATOM 765 O O . HIS A 1 96 ? 18.001 -0.157 -0.054 1.00 60.03 96 HIS A O 1
ATOM 771 N N . PHE A 1 97 ? 15.772 -0.201 0.230 1.00 58.53 97 PHE A N 1
ATOM 772 C CA . PHE A 1 97 ? 15.552 -1.435 -0.539 1.00 58.53 97 PHE A CA 1
ATOM 773 C C . PHE A 1 97 ? 15.687 -1.220 -2.054 1.00 58.53 97 PHE A C 1
ATOM 775 O O . PHE A 1 97 ? 16.319 -2.026 -2.742 1.00 58.53 97 PHE A O 1
ATOM 782 N N . ILE A 1 98 ? 15.156 -0.112 -2.579 1.00 59.53 98 ILE A N 1
ATOM 783 C CA . ILE A 1 98 ? 15.248 0.237 -4.005 1.00 59.53 98 ILE A CA 1
ATOM 784 C C . ILE A 1 98 ? 16.703 0.519 -4.404 1.00 59.53 98 ILE A C 1
ATOM 786 O O . ILE A 1 98 ? 17.160 0.026 -5.435 1.00 59.53 98 ILE A O 1
ATOM 790 N N . VAL A 1 99 ? 17.465 1.235 -3.571 1.00 62.72 99 VAL A N 1
ATOM 791 C CA . VAL A 1 99 ? 18.897 1.484 -3.795 1.00 62.72 99 VAL A CA 1
ATOM 792 C C . VAL A 1 99 ? 19.686 0.178 -3.760 1.00 62.72 99 VAL A C 1
ATOM 794 O O . VAL A 1 99 ? 20.552 -0.010 -4.611 1.00 62.72 99 VAL A O 1
ATOM 797 N N . HIS A 1 100 ? 19.375 -0.755 -2.853 1.00 62.16 100 HIS A N 1
ATOM 798 C CA . HIS A 1 100 ? 20.055 -2.055 -2.814 1.00 62.16 100 HIS A CA 1
ATOM 799 C C . HIS A 1 100 ? 19.766 -2.909 -4.059 1.00 62.16 100 HIS A C 1
ATOM 801 O O . HIS A 1 100 ? 20.680 -3.525 -4.611 1.00 62.16 100 HIS A O 1
ATOM 807 N N . LEU A 1 101 ? 18.522 -2.901 -4.549 1.00 61.06 101 LEU A N 1
ATOM 808 C CA . LEU A 1 101 ? 18.127 -3.610 -5.771 1.00 61.06 101 LEU A CA 1
ATOM 809 C C . LEU A 1 101 ? 18.717 -2.968 -7.038 1.00 61.06 101 LEU A C 1
ATOM 811 O O . LEU A 1 101 ? 19.123 -3.684 -7.955 1.00 61.06 101 LEU A O 1
ATOM 815 N N . LEU A 1 102 ? 18.831 -1.638 -7.080 1.00 55.59 102 LEU A N 1
ATOM 816 C CA . LEU A 1 102 ? 19.512 -0.918 -8.161 1.00 55.59 102 LEU A CA 1
ATOM 817 C C . LEU A 1 102 ? 21.023 -1.177 -8.143 1.00 55.59 102 LEU A C 1
ATOM 819 O O . LEU A 1 102 ? 21.587 -1.487 -9.190 1.00 55.59 102 LEU A O 1
ATOM 823 N N . LYS A 1 103 ? 21.680 -1.160 -6.974 1.00 60.62 103 LYS A N 1
ATOM 824 C CA . LYS A 1 103 ? 23.121 -1.462 -6.856 1.00 60.62 103 LYS A CA 1
ATOM 825 C C . LYS A 1 103 ? 23.470 -2.865 -7.363 1.00 60.62 103 LYS A C 1
ATOM 827 O O . LYS A 1 103 ? 24.547 -3.050 -7.918 1.00 60.62 103 LYS A O 1
ATOM 832 N N . PHE A 1 104 ? 22.554 -3.828 -7.223 1.00 56.88 104 PHE A N 1
ATOM 833 C CA . PHE A 1 104 ? 22.756 -5.201 -7.696 1.00 56.88 104 PHE A CA 1
ATOM 834 C C . PHE A 1 104 ? 22.396 -5.416 -9.179 1.00 56.88 104 PHE A C 1
ATOM 836 O O . PHE A 1 104 ? 22.932 -6.326 -9.805 1.00 56.88 104 PHE A O 1
ATOM 843 N N . ARG A 1 105 ? 21.525 -4.583 -9.775 1.00 56.06 105 ARG A N 1
ATOM 844 C CA . ARG A 1 105 ? 21.127 -4.696 -11.197 1.00 56.06 105 ARG A CA 1
ATOM 845 C C . ARG A 1 105 ? 21.929 -3.828 -12.168 1.00 56.06 105 ARG A C 1
ATOM 847 O O . ARG A 1 105 ? 21.989 -4.164 -13.346 1.00 56.06 105 ARG A O 1
ATOM 854 N N . VAL A 1 106 ? 22.566 -2.752 -11.710 1.00 58.31 106 VAL A N 1
ATOM 855 C CA . VAL A 1 106 ? 23.346 -1.834 -12.562 1.00 58.31 106 VAL A CA 1
ATOM 856 C C . VAL A 1 106 ? 24.573 -2.451 -13.274 1.00 58.31 106 VAL A C 1
ATOM 858 O O . VAL A 1 106 ? 24.795 -2.053 -14.421 1.00 58.31 106 VAL A O 1
ATOM 861 N N . PRO A 1 107 ? 25.348 -3.424 -12.733 1.00 67.62 107 PRO A N 1
ATOM 862 C CA . PRO A 1 107 ? 26.583 -3.847 -13.408 1.00 67.62 107 PRO A CA 1
ATOM 863 C C . PRO A 1 107 ? 26.326 -4.540 -14.753 1.00 67.62 107 PRO A C 1
ATOM 865 O O . PRO A 1 107 ? 27.100 -4.378 -15.693 1.00 67.62 107 PRO A O 1
ATOM 868 N N . VAL A 1 108 ? 25.205 -5.255 -14.884 1.00 77.19 108 VAL A N 1
ATOM 869 C CA . VAL A 1 108 ? 24.872 -5.968 -16.125 1.00 77.19 108 VAL A CA 1
ATOM 870 C C . VAL A 1 108 ? 24.487 -4.987 -17.234 1.00 77.19 108 VAL A C 1
ATOM 872 O O . VAL A 1 108 ? 24.985 -5.099 -18.351 1.00 77.19 108 VAL A O 1
ATOM 875 N N . TYR A 1 109 ? 23.662 -3.979 -16.934 1.00 80.94 109 TYR A N 1
ATOM 876 C CA . TYR A 1 109 ? 23.257 -2.991 -17.940 1.00 80.94 109 TYR A CA 1
ATOM 877 C C . TYR A 1 109 ? 24.417 -2.098 -18.379 1.00 80.94 109 TYR A C 1
ATOM 879 O O . TYR A 1 109 ? 24.498 -1.767 -19.557 1.00 80.94 109 TYR A O 1
ATOM 887 N N . GLN A 1 110 ? 25.338 -1.747 -17.475 1.00 79.75 110 GLN A N 1
ATOM 888 C CA . GLN A 1 110 ? 26.536 -0.986 -17.843 1.00 79.75 110 GLN A CA 1
ATOM 889 C C . GLN A 1 110 ? 27.443 -1.773 -18.797 1.00 79.75 110 GLN A C 1
ATOM 891 O O . GLN A 1 110 ? 27.915 -1.207 -19.783 1.00 79.75 110 GLN A O 1
ATOM 896 N N . ALA A 1 111 ? 27.629 -3.077 -18.564 1.00 85.25 111 ALA A N 1
ATOM 897 C CA . ALA A 1 111 ? 28.403 -3.932 -19.461 1.00 85.25 111 ALA A CA 1
ATOM 898 C C . ALA A 1 111 ? 27.735 -4.073 -20.841 1.00 85.25 111 ALA A C 1
ATOM 900 O O . ALA A 1 111 ? 28.397 -3.920 -21.868 1.00 85.25 111 ALA A O 1
ATOM 901 N N . VAL A 1 112 ? 26.417 -4.300 -20.880 1.00 89.38 112 VAL A N 1
ATOM 902 C CA . VAL A 1 112 ? 25.659 -4.422 -22.139 1.00 89.38 112 VAL A CA 1
ATOM 903 C C . VAL A 1 112 ? 25.670 -3.109 -22.928 1.00 89.38 112 VAL A C 1
ATOM 905 O O . VAL A 1 112 ? 25.910 -3.125 -24.135 1.00 89.38 112 VAL A O 1
ATOM 908 N N . LEU A 1 113 ? 25.464 -1.970 -22.260 1.00 89.31 113 LEU A N 1
ATOM 909 C CA . LEU A 1 113 ? 25.489 -0.653 -22.901 1.00 89.31 113 LEU A CA 1
ATOM 910 C C . LEU A 1 113 ? 26.887 -0.324 -23.450 1.00 89.31 113 LEU A C 1
ATOM 912 O O . LEU A 1 113 ? 27.005 0.176 -24.568 1.00 89.31 113 LEU A O 1
ATOM 916 N N . GLY A 1 114 ? 27.945 -0.653 -22.699 1.00 94.00 114 GLY A N 1
ATOM 917 C CA . GLY A 1 114 ? 29.330 -0.490 -23.143 1.00 94.00 114 GLY A CA 1
ATOM 918 C C . GLY A 1 114 ? 29.655 -1.329 -24.380 1.00 94.00 114 GLY A C 1
ATOM 919 O O . GLY A 1 114 ? 30.221 -0.811 -25.342 1.00 94.00 114 GLY A O 1
ATOM 920 N N . MET A 1 115 ? 29.225 -2.594 -24.401 1.00 95.50 115 MET A N 1
ATOM 921 C CA . MET A 1 115 ? 29.389 -3.471 -25.566 1.00 95.50 115 MET A CA 1
ATOM 922 C C . MET A 1 115 ? 28.628 -2.937 -26.785 1.00 95.50 115 MET A C 1
ATOM 924 O O . MET A 1 115 ? 29.192 -2.868 -27.875 1.00 95.50 115 MET A O 1
ATOM 928 N N . ALA A 1 116 ? 27.377 -2.502 -26.611 1.00 94.94 116 ALA A N 1
ATOM 929 C CA . ALA A 1 116 ? 26.579 -1.940 -27.700 1.00 94.94 116 ALA A CA 1
ATOM 930 C C . ALA A 1 116 ? 27.225 -0.680 -28.306 1.00 94.94 116 ALA A C 1
ATOM 932 O O . ALA A 1 116 ? 27.316 -0.563 -29.529 1.00 94.94 116 ALA A O 1
ATOM 933 N N . LEU A 1 117 ? 27.726 0.233 -27.465 1.00 95.31 117 LEU A N 1
ATOM 934 C CA . LEU A 1 117 ? 28.436 1.434 -27.917 1.00 95.31 117 LEU A CA 1
ATOM 935 C C . LEU A 1 117 ? 29.744 1.097 -28.637 1.00 95.31 117 LEU A C 1
ATOM 937 O O . LEU A 1 117 ? 30.040 1.691 -29.674 1.00 95.31 117 LEU A O 1
ATOM 941 N N . PHE A 1 118 ? 30.502 0.124 -28.129 1.00 96.38 118 PHE A N 1
ATOM 942 C CA . PHE A 1 118 ? 31.725 -0.344 -28.775 1.00 96.38 118 PHE A CA 1
ATOM 943 C C . PHE A 1 118 ? 31.447 -0.906 -30.176 1.00 96.38 118 PHE A C 1
ATOM 945 O O . PHE A 1 118 ? 32.105 -0.507 -31.137 1.00 96.38 118 PHE A O 1
ATOM 952 N N . PHE A 1 119 ? 30.433 -1.766 -30.323 1.00 96.19 119 PHE A N 1
ATOM 953 C CA . PHE A 1 119 ? 30.029 -2.298 -31.629 1.00 96.19 119 PHE A CA 1
ATOM 954 C C . PHE A 1 119 ? 29.547 -1.201 -32.582 1.00 96.19 119 PHE A C 1
ATOM 956 O O . PHE A 1 119 ? 29.927 -1.204 -33.752 1.00 96.19 119 PHE A O 1
ATOM 963 N N . ALA A 1 120 ? 28.760 -0.240 -32.095 1.00 95.06 120 ALA A N 1
ATOM 964 C CA . ALA A 1 120 ? 28.306 0.887 -32.905 1.00 95.06 120 ALA A CA 1
ATOM 965 C C . ALA A 1 120 ? 29.485 1.729 -33.425 1.00 95.06 120 ALA A C 1
ATOM 967 O O . ALA A 1 120 ? 29.514 2.077 -34.607 1.00 95.06 120 ALA A O 1
ATOM 968 N N . LEU A 1 121 ? 30.487 1.996 -32.580 1.00 94.81 121 LEU A N 1
ATOM 969 C CA . LEU A 1 121 ? 31.716 2.692 -32.975 1.00 94.81 121 LEU A CA 1
ATOM 970 C C . LEU A 1 121 ? 32.532 1.895 -33.995 1.00 94.81 121 LEU A C 1
ATOM 972 O O . LEU A 1 121 ? 32.994 2.471 -34.976 1.00 94.81 121 LEU A O 1
ATOM 976 N N . MET A 1 122 ? 32.671 0.581 -33.804 1.00 94.69 122 MET A N 1
ATOM 977 C CA . MET A 1 122 ? 33.366 -0.303 -34.747 1.00 94.69 122 MET A CA 1
ATOM 978 C C . MET A 1 122 ? 32.694 -0.297 -36.127 1.00 94.69 122 MET A C 1
ATOM 980 O O . MET A 1 122 ? 33.368 -0.160 -37.147 1.00 94.69 122 MET A O 1
ATOM 984 N N . LEU A 1 123 ? 31.360 -0.366 -36.170 1.00 94.31 123 LEU A N 1
ATOM 985 C CA . LEU A 1 123 ? 30.593 -0.287 -37.416 1.00 94.31 123 LEU A CA 1
ATOM 986 C C . LEU A 1 123 ? 30.704 1.091 -38.079 1.00 94.31 123 LEU A C 1
ATOM 988 O O . LEU A 1 123 ? 30.814 1.179 -39.303 1.00 94.31 123 LEU A O 1
ATOM 992 N N . TYR A 1 124 ? 30.696 2.163 -37.286 1.00 93.81 124 TYR A N 1
ATOM 993 C CA . TYR A 1 124 ? 30.854 3.522 -37.796 1.00 93.81 124 TYR A CA 1
ATOM 994 C C . TYR A 1 124 ? 32.257 3.747 -38.381 1.00 93.81 124 TYR A C 1
ATOM 996 O O . TYR A 1 124 ? 32.390 4.226 -39.508 1.00 93.81 124 TYR A O 1
ATOM 1004 N N . ALA A 1 125 ? 33.302 3.322 -37.666 1.00 90.56 125 ALA A N 1
ATOM 1005 C CA . ALA A 1 125 ? 34.685 3.394 -38.132 1.00 90.56 125 ALA A CA 1
ATOM 1006 C C . ALA A 1 125 ? 34.919 2.522 -39.377 1.00 90.56 125 ALA A C 1
ATOM 1008 O O . ALA A 1 125 ? 35.572 2.966 -40.318 1.00 90.56 125 ALA A O 1
ATOM 1009 N N . GLY A 1 126 ? 34.326 1.324 -39.427 1.00 86.00 126 GLY A N 1
ATOM 1010 C CA . GLY A 1 126 ? 34.402 0.433 -40.587 1.00 86.00 126 GLY A CA 1
ATOM 1011 C C . GLY A 1 126 ? 33.742 1.002 -41.848 1.00 86.00 126 GLY A C 1
ATOM 1012 O O . GLY A 1 126 ? 34.181 0.708 -42.956 1.00 86.00 126 GLY A O 1
ATOM 1013 N N . ARG A 1 127 ? 32.720 1.859 -41.713 1.00 80.69 127 ARG A N 1
ATOM 1014 C CA . ARG A 1 127 ? 32.156 2.579 -42.867 1.00 80.69 127 ARG A CA 1
ATOM 1015 C C . ARG A 1 127 ? 33.039 3.719 -43.355 1.00 80.69 127 ARG A C 1
ATOM 1017 O O . ARG A 1 127 ? 33.065 3.969 -44.555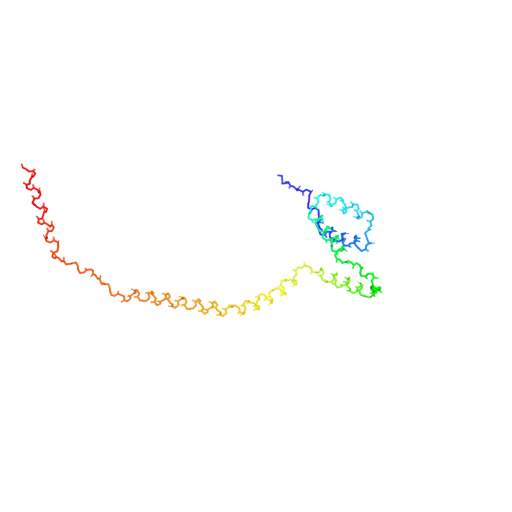 1.00 80.69 127 ARG A O 1
ATOM 1024 N N . ALA A 1 128 ? 33.763 4.386 -42.460 1.00 76.19 128 ALA A N 1
ATOM 1025 C CA . ALA A 1 128 ? 34.667 5.472 -42.832 1.00 76.19 128 ALA A CA 1
ATOM 1026 C C . ALA A 1 128 ? 35.915 4.981 -43.588 1.00 76.19 128 ALA A C 1
ATOM 1028 O O . ALA A 1 128 ? 36.522 5.751 -44.328 1.00 76.19 128 ALA A O 1
ATOM 1029 N N . THR A 1 129 ? 36.294 3.711 -43.423 1.00 75.31 129 THR A N 1
ATOM 1030 C CA . THR A 1 129 ? 37.479 3.126 -44.066 1.00 75.31 129 THR A CA 1
ATOM 1031 C C . THR A 1 129 ? 37.191 2.381 -45.360 1.00 75.31 129 THR A C 1
ATOM 1033 O O . THR A 1 129 ? 38.144 1.936 -45.996 1.00 75.31 129 THR A O 1
ATOM 1036 N N . LEU A 1 130 ? 35.931 2.253 -45.792 1.00 66.81 130 LEU A N 1
ATOM 1037 C CA . LEU A 1 130 ? 35.658 1.718 -47.121 1.00 66.81 130 LEU A CA 1
ATOM 1038 C C . LEU A 1 130 ? 36.108 2.759 -48.152 1.00 66.81 130 LEU A C 1
ATOM 1040 O O . LEU A 1 130 ? 35.493 3.826 -48.239 1.00 66.81 130 LEU A O 1
ATOM 1044 N N . PRO A 1 131 ? 37.186 2.489 -48.915 1.00 66.00 131 PRO A N 1
ATOM 1045 C CA . PRO A 1 131 ? 37.604 3.396 -49.963 1.00 66.00 131 PRO A CA 1
ATOM 1046 C C . PRO A 1 131 ? 36.426 3.537 -50.914 1.00 66.00 131 PRO A C 1
ATOM 1048 O O . PRO A 1 131 ? 35.836 2.541 -51.333 1.00 66.00 131 PRO A O 1
ATOM 1051 N N . ASN A 1 132 ? 36.067 4.787 -51.189 1.00 61.66 132 ASN A N 1
ATOM 1052 C CA . ASN A 1 132 ? 35.061 5.179 -52.157 1.00 61.66 132 ASN A CA 1
ATOM 1053 C C . ASN A 1 132 ? 35.370 4.464 -53.482 1.00 61.66 132 ASN A C 1
ATOM 1055 O O . ASN A 1 132 ? 36.198 4.933 -54.264 1.00 61.66 132 ASN A O 1
ATOM 1059 N N . GLN A 1 133 ? 34.764 3.290 -53.697 1.00 64.25 133 GLN A N 1
ATOM 1060 C CA . GLN A 1 133 ? 34.738 2.628 -54.990 1.00 64.25 133 GLN A CA 1
ATOM 1061 C C . GLN A 1 133 ? 33.862 3.515 -55.854 1.00 64.25 133 GLN A C 1
ATOM 1063 O O . GLN A 1 133 ? 32.655 3.310 -55.973 1.00 64.25 133 GLN A O 1
ATOM 1068 N N . GLN A 1 134 ? 34.478 4.554 -56.415 1.00 68.88 134 GLN A N 1
ATOM 1069 C CA . GLN A 1 134 ? 33.868 5.263 -57.512 1.00 68.88 134 GLN A CA 1
ATOM 1070 C C . GLN A 1 134 ? 33.530 4.197 -58.553 1.00 68.88 134 GLN A C 1
ATOM 1072 O O . GLN A 1 134 ? 34.416 3.412 -58.915 1.00 68.88 134 GLN A O 1
ATOM 1077 N N . PRO A 1 135 ? 32.264 4.106 -58.988 1.00 65.19 135 PRO A N 1
ATOM 1078 C CA . PRO A 1 135 ? 31.915 3.197 -60.057 1.00 65.19 135 PRO A CA 1
ATOM 1079 C C . PRO A 1 135 ? 32.830 3.548 -61.223 1.00 65.19 135 PRO A C 1
ATOM 1081 O O . PRO A 1 135 ? 32.853 4.693 -61.679 1.00 65.19 135 PRO A O 1
ATOM 1084 N N . VAL A 1 136 ? 33.638 2.585 -61.662 1.00 66.94 136 VAL A N 1
ATOM 1085 C CA . VAL A 1 136 ? 34.404 2.712 -62.896 1.00 66.94 136 VAL A CA 1
ATOM 1086 C C . VAL A 1 136 ? 33.357 2.768 -63.998 1.00 66.94 136 VAL A C 1
ATOM 1088 O O . VAL A 1 136 ? 32.889 1.742 -64.486 1.00 66.94 136 VAL A O 1
ATOM 1091 N N . ILE A 1 137 ? 32.899 3.979 -64.318 1.00 63.91 137 ILE A N 1
ATOM 1092 C CA . ILE A 1 137 ? 32.013 4.216 -65.446 1.00 63.91 137 ILE A CA 1
ATOM 1093 C C . ILE A 1 137 ? 32.855 3.884 -66.673 1.00 63.91 137 ILE A C 1
ATOM 1095 O O . ILE A 1 137 ? 33.669 4.687 -67.130 1.00 63.91 137 ILE A O 1
ATOM 1099 N N . ASN A 1 138 ? 32.704 2.651 -67.154 1.00 62.47 138 ASN A N 1
ATOM 1100 C CA . ASN A 1 138 ? 33.285 2.186 -68.400 1.00 62.47 138 ASN A CA 1
ATOM 1101 C C . ASN A 1 138 ? 32.747 3.095 -69.509 1.00 62.47 138 ASN A C 1
ATOM 1103 O O . ASN A 1 138 ? 31.601 2.966 -69.944 1.00 62.47 138 ASN A O 1
ATOM 1107 N N . LYS A 1 139 ? 33.585 4.040 -69.949 1.00 61.09 139 LYS A N 1
ATOM 1108 C CA . LYS A 1 139 ? 33.284 5.008 -71.016 1.00 61.09 139 LYS A CA 1
ATOM 1109 C C . LYS A 1 139 ? 32.872 4.336 -72.333 1.00 61.09 139 LYS A C 1
ATOM 1111 O O . LYS A 1 139 ? 32.303 4.991 -73.196 1.00 61.09 139 LYS A O 1
ATOM 1116 N N . THR A 1 140 ? 33.093 3.031 -72.462 1.00 59.75 140 THR A N 1
ATOM 1117 C CA . THR A 1 140 ? 32.734 2.212 -73.620 1.00 59.75 140 THR A CA 1
ATOM 1118 C C . THR A 1 140 ? 31.228 2.198 -73.919 1.00 59.75 140 THR A C 1
ATOM 1120 O O . THR A 1 140 ? 30.860 2.145 -75.086 1.00 59.75 140 THR A O 1
ATOM 1123 N N . ASN A 1 141 ? 30.350 2.337 -72.916 1.00 56.91 141 ASN A N 1
ATOM 1124 C CA . ASN A 1 141 ? 28.893 2.297 -73.144 1.00 56.91 141 ASN A CA 1
ATOM 1125 C C . ASN A 1 141 ? 28.258 3.667 -73.450 1.00 56.91 141 ASN A C 1
ATOM 1127 O O . ASN A 1 141 ? 27.103 3.721 -73.856 1.00 56.91 141 ASN A O 1
ATOM 1131 N N . GLN A 1 142 ? 28.984 4.775 -73.273 1.00 56.56 142 GLN A N 1
ATOM 1132 C CA . GLN A 1 142 ? 28.464 6.115 -73.593 1.00 56.56 142 GLN A CA 1
ATOM 1133 C C . GLN A 1 142 ? 28.547 6.425 -75.095 1.00 56.56 142 GLN A C 1
ATOM 1135 O O . GLN A 1 142 ? 27.716 7.164 -75.609 1.00 56.56 142 GLN A O 1
ATOM 1140 N N . ILE A 1 143 ? 29.499 5.825 -75.819 1.00 58.50 143 ILE A N 1
ATOM 1141 C CA . ILE A 1 143 ? 29.667 6.076 -77.259 1.00 58.50 143 ILE A CA 1
ATOM 1142 C C . ILE A 1 143 ? 28.545 5.406 -78.071 1.00 58.50 143 ILE A C 1
ATOM 1144 O O . ILE A 1 143 ? 28.095 5.967 -79.060 1.00 58.50 143 ILE A O 1
ATOM 1148 N N . GLN A 1 144 ? 28.017 4.262 -77.621 1.00 58.41 144 GLN A N 1
ATOM 1149 C CA . GLN A 1 144 ? 26.941 3.573 -78.346 1.00 58.41 144 GLN A CA 1
ATOM 1150 C C . GLN A 1 144 ? 25.563 4.232 -78.201 1.00 58.41 144 GLN A C 1
ATOM 1152 O O . GLN A 1 144 ? 24.729 4.058 -79.082 1.00 58.41 144 GLN A O 1
ATOM 1157 N N . LEU A 1 145 ? 25.310 4.999 -77.132 1.00 56.88 145 LEU A N 1
ATOM 1158 C CA . LEU A 1 145 ? 24.019 5.680 -76.977 1.00 56.88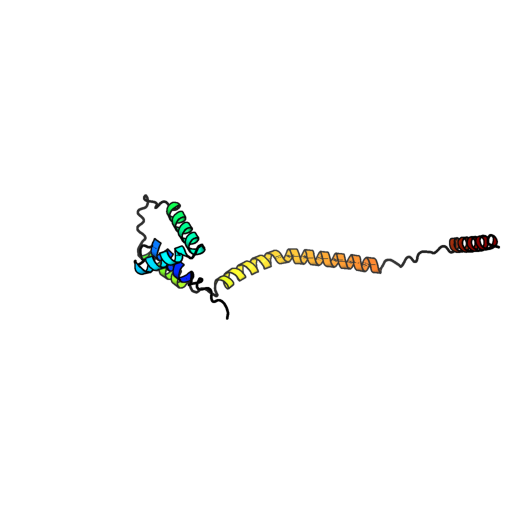 145 LEU A CA 1
ATOM 1159 C C . LEU A 1 145 ? 23.911 6.947 -77.839 1.00 56.88 145 LEU A C 1
ATOM 1161 O O . LEU A 1 145 ? 22.823 7.242 -78.324 1.00 56.88 145 LEU A O 1
ATOM 1165 N N . ALA A 1 146 ? 25.021 7.659 -78.066 1.00 59.75 146 ALA A N 1
ATOM 1166 C CA . ALA A 1 146 ? 25.027 8.863 -78.901 1.00 59.75 146 ALA A CA 1
ATOM 1167 C C . ALA A 1 146 ? 24.776 8.549 -80.388 1.00 59.75 146 ALA A C 1
ATOM 1169 O O . ALA A 1 146 ? 24.075 9.296 -81.066 1.00 59.75 146 ALA A O 1
ATOM 1170 N N . ASP A 1 147 ? 25.269 7.406 -80.870 1.00 59.81 147 ASP A N 1
ATOM 1171 C CA . ASP A 1 147 ? 25.135 7.010 -82.279 1.00 59.81 147 ASP A CA 1
ATOM 1172 C C . ASP A 1 147 ? 23.686 6.607 -82.633 1.00 59.81 147 ASP A C 1
ATOM 1174 O O . ASP A 1 147 ? 23.186 6.856 -83.728 1.00 59.81 147 ASP A O 1
ATOM 1178 N N . THR A 1 148 ? 22.935 6.052 -81.672 1.00 60.09 148 THR A N 1
ATOM 1179 C CA . THR A 1 148 ? 21.529 5.672 -81.906 1.00 60.09 148 THR A CA 1
ATOM 1180 C C . THR A 1 148 ? 20.564 6.855 -81.954 1.00 60.09 148 THR A C 1
ATOM 1182 O O . THR A 1 148 ? 19.500 6.745 -82.564 1.00 60.09 148 THR A O 1
ATOM 1185 N N . THR A 1 149 ? 20.914 7.987 -81.336 1.00 61.34 149 THR A N 1
ATOM 1186 C CA . THR A 1 149 ? 20.057 9.181 -81.345 1.00 61.34 149 THR A CA 1
ATOM 1187 C C . THR A 1 149 ? 20.115 9.944 -82.666 1.00 61.34 149 THR A C 1
ATOM 1189 O O . THR A 1 149 ? 19.091 10.479 -83.077 1.00 61.34 149 THR A O 1
ATOM 1192 N N . GLU A 1 150 ? 21.241 9.926 -83.386 1.00 64.50 150 GLU A N 1
ATOM 1193 C CA . GLU A 1 150 ? 21.336 10.604 -84.690 1.00 64.50 150 GLU A CA 1
ATOM 1194 C C . GLU A 1 150 ? 20.570 9.865 -85.799 1.00 64.50 150 GLU A C 1
ATOM 1196 O O . GLU A 1 150 ? 20.035 10.489 -86.715 1.00 64.50 150 GLU A O 1
ATOM 1201 N N . MET A 1 151 ? 20.428 8.537 -85.703 1.00 61.25 151 MET A N 1
ATOM 1202 C CA . MET A 1 151 ? 19.673 7.775 -86.704 1.00 61.25 151 MET A CA 1
ATOM 1203 C C . MET A 1 151 ? 18.159 8.019 -86.641 1.00 61.25 151 MET A C 1
ATOM 1205 O O . MET A 1 151 ? 17.497 7.952 -87.679 1.00 61.25 151 MET A O 1
ATOM 1209 N N . MET A 1 152 ? 17.596 8.330 -85.467 1.00 62.38 152 MET A N 1
ATOM 1210 C CA . MET A 1 152 ? 16.148 8.546 -85.338 1.00 62.38 152 MET A CA 1
ATOM 1211 C C . MET A 1 152 ? 15.672 9.886 -85.914 1.00 62.38 152 MET A C 1
ATOM 1213 O O . MET A 1 152 ? 14.547 9.945 -86.410 1.00 62.38 152 MET A O 1
ATOM 1217 N N . ASP A 1 153 ? 16.515 10.921 -85.945 1.00 66.75 153 ASP A N 1
ATOM 1218 C CA . ASP A 1 153 ? 16.137 12.222 -86.520 1.00 66.75 153 ASP A CA 1
ATOM 1219 C C . ASP A 1 153 ? 16.098 12.214 -88.060 1.00 66.75 153 ASP A C 1
ATOM 1221 O O . ASP A 1 153 ? 15.363 12.992 -88.664 1.00 66.75 153 ASP A O 1
ATOM 1225 N N . SER A 1 154 ? 16.804 11.287 -88.719 1.00 67.94 154 SER A N 1
ATOM 1226 C CA . SER A 1 154 ? 16.813 11.176 -90.191 1.00 67.94 154 SER A CA 1
ATOM 1227 C C . SER A 1 154 ? 15.542 10.566 -90.806 1.00 67.94 154 SER A C 1
ATOM 1229 O O . SER A 1 154 ? 15.356 10.620 -92.019 1.00 67.94 154 SER A O 1
ATOM 1231 N N . LEU A 1 155 ? 14.659 9.987 -89.985 1.00 63.97 155 LEU A N 1
ATOM 1232 C CA . LEU A 1 155 ? 13.409 9.345 -90.419 1.00 63.97 155 LEU A CA 1
ATOM 1233 C C . LEU A 1 155 ? 12.180 10.262 -90.299 1.00 63.97 155 LEU A C 1
ATOM 1235 O O . LEU A 1 155 ? 11.072 9.828 -90.612 1.00 63.97 155 LEU A O 1
ATOM 1239 N N . ASN A 1 156 ? 12.359 11.505 -89.839 1.00 64.06 156 ASN A N 1
ATOM 1240 C CA . ASN A 1 156 ? 11.269 12.445 -89.556 1.00 64.06 156 ASN A CA 1
ATOM 1241 C C . ASN A 1 156 ? 11.222 13.665 -90.507 1.00 64.06 156 ASN A C 1
ATOM 1243 O O . ASN A 1 156 ? 10.608 14.682 -90.180 1.00 64.06 156 ASN A O 1
ATOM 1247 N N . THR A 1 157 ? 11.851 13.562 -91.682 1.00 61.97 157 THR A N 1
ATOM 1248 C CA . THR A 1 157 ? 11.776 14.517 -92.811 1.00 61.97 157 THR A CA 1
ATOM 1249 C C . THR A 1 157 ? 11.493 13.791 -94.110 1.00 61.97 157 THR A C 1
ATOM 1251 O O . THR A 1 157 ? 10.649 14.290 -94.884 1.00 61.97 157 THR A O 1
#

Secondary structure (DSSP, 8-state):
-----TT---HHHHHHHHHHHHTT---HHHHHHHHHHHHH-HHHHHHHHHHHHHHHHS---TT------HHHHHHHHHHHHHH---SSHHHHHHHHHHHHHHHHHHHHHHHHHHHHHHHHHHHHHHHHTS--------THHHHHHHHHHHHHHTT--

Foldseek 3Di:
DDDPPPQCPDVVVLVVQLVCVVVVNHDPVSVVVNVVNCVRDPVSVVVSVVVVVVCVVPPVPPVDPPPPDPVVVVVVVVVVVVVPPPDPDVCVVVVVVVVVVCVVPPVVVVVVVVVVVVVVVVVVVVVVPPPPPPPPPPCVVVVVVVVVVVVVVVVVD

Sequence (157 aa):
MGLNKPGVQHCANIEEAIAKKYSNQLNDSEEAILNRHLQDCSSCRKAVQGFERLEQEMPASAEFDLKPRPNIQAYLHQKIVRSKSPANYFWEVSTHFIVHLLKFRVPVYQAVLGMALFFALMLYAGRATLPNQQPVINKTNQIQLADTTEMMDSLNT

pLDDT: mean 72.34, std 15.77, range [36.03, 96.38]